Protein AF-A0A0U1KZC2-F1 (afdb_monomer)

Organism: NCBI:txid2378

Mean predicted aligned error: 10.23 Å

Sequence (106 aa):
MLIQTYYPIDNIKFYLAVIALLEALAVYTWQFRKIPGAMVASVSQVFKGIWLISIVLYSTSTELADKMFWVVAMKLAGLLLSGSWVIFAWQISRQKKIWILSQNTV

Secondary structure (DSSP, 8-state):
-----PPP-TTHHHHHHHHHHHHHHHHHHHHH---TTHHHHHHHHHHHHHHHHHHHHHHH--SHHHHHHHHHHHHHHHHHHHHHHHHHHHHHHHHHHHHHHHHTT-

Structure (mmCIF, N/CA/C/O backbone):
data_AF-A0A0U1KZC2-F1
#
_entry.id   AF-A0A0U1KZC2-F1
#
loop_
_atom_site.group_PDB
_atom_site.id
_a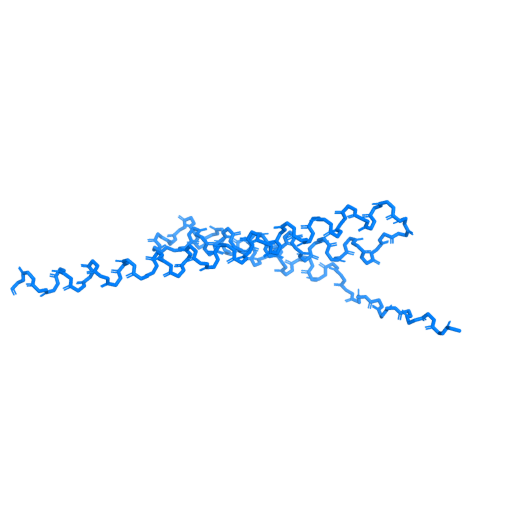tom_site.type_symbol
_atom_site.label_atom_id
_atom_site.label_alt_id
_atom_site.label_comp_id
_atom_site.label_asym_id
_atom_site.label_entity_id
_atom_site.label_seq_id
_atom_site.pdbx_PDB_ins_code
_atom_site.Cartn_x
_atom_site.Cartn_y
_atom_site.Cartn_z
_atom_site.occupancy
_atom_site.B_iso_or_equiv
_atom_site.auth_seq_id
_atom_site.auth_comp_id
_atom_site.auth_asym_id
_atom_site.auth_atom_id
_atom_site.pdbx_PDB_model_num
ATOM 1 N N . MET A 1 1 ? 35.014 -2.781 -10.307 1.00 37.91 1 MET A N 1
ATOM 2 C CA . MET A 1 1 ? 33.800 -2.438 -9.536 1.00 37.91 1 MET A CA 1
ATOM 3 C C . MET A 1 1 ? 32.707 -3.391 -9.996 1.00 37.91 1 MET A C 1
ATOM 5 O O . MET A 1 1 ? 32.255 -3.265 -11.124 1.00 37.91 1 MET A O 1
ATOM 9 N N . LEU A 1 2 ? 32.403 -4.431 -9.213 1.00 40.25 2 LEU A N 1
ATOM 10 C CA . LEU A 1 2 ? 31.372 -5.413 -9.566 1.00 40.25 2 LEU A CA 1
ATOM 11 C C . LEU A 1 2 ? 30.009 -4.734 -9.435 1.00 40.25 2 LEU A C 1
ATOM 13 O O . LEU A 1 2 ? 29.556 -4.448 -8.329 1.00 40.25 2 LEU A O 1
ATOM 17 N N . ILE A 1 3 ? 29.397 -4.424 -10.576 1.00 58.25 3 ILE A N 1
ATOM 18 C CA . ILE A 1 3 ? 28.005 -3.993 -10.648 1.00 58.25 3 ILE A CA 1
ATOM 19 C C . ILE A 1 3 ? 27.200 -5.191 -10.148 1.00 58.25 3 ILE A C 1
ATOM 21 O O . ILE A 1 3 ? 27.153 -6.218 -10.820 1.00 58.25 3 ILE A O 1
ATOM 25 N N . GLN A 1 4 ? 26.639 -5.101 -8.941 1.00 50.53 4 GLN A N 1
ATOM 26 C CA . GLN A 1 4 ? 25.691 -6.101 -8.468 1.00 50.53 4 GLN A CA 1
ATOM 27 C C . GLN A 1 4 ? 24.460 -6.016 -9.368 1.00 50.53 4 GLN A C 1
ATOM 29 O O . GLN A 1 4 ? 23.603 -5.149 -9.200 1.00 50.53 4 GLN A O 1
ATOM 34 N N . THR A 1 5 ? 24.414 -6.870 -10.386 1.00 49.84 5 THR A N 1
ATOM 35 C CA . THR A 1 5 ? 23.233 -7.062 -11.215 1.00 49.84 5 THR A CA 1
ATOM 36 C C . THR A 1 5 ? 22.160 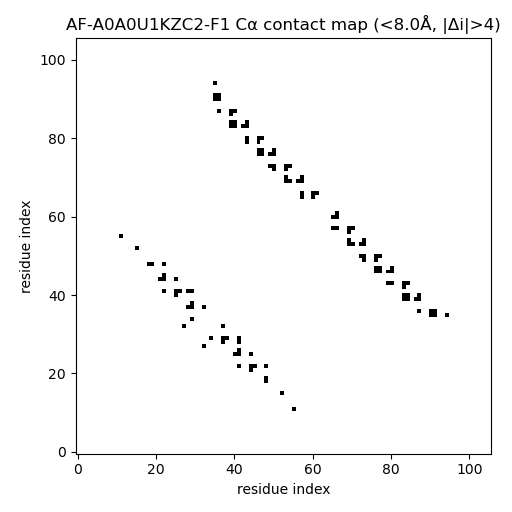-7.650 -10.319 1.00 49.84 5 THR A C 1
ATOM 38 O O . THR A 1 5 ? 22.260 -8.790 -9.869 1.00 49.84 5 THR A O 1
ATOM 41 N N . TYR A 1 6 ? 21.182 -6.809 -9.999 1.00 54.56 6 TYR A N 1
ATOM 42 C CA . TYR A 1 6 ? 19.971 -7.162 -9.277 1.00 54.56 6 TYR A CA 1
ATOM 43 C C . TYR A 1 6 ? 19.377 -8.435 -9.897 1.00 54.56 6 TYR A C 1
ATOM 45 O O . TYR A 1 6 ? 19.248 -8.511 -11.120 1.00 54.56 6 TYR A O 1
ATOM 53 N N . TYR A 1 7 ? 19.065 -9.443 -9.077 1.00 53.62 7 TYR A N 1
ATOM 54 C CA . TYR A 1 7 ? 18.402 -10.655 -9.562 1.00 53.62 7 TYR A CA 1
ATOM 55 C C . TYR A 1 7 ? 17.085 -10.249 -10.243 1.00 53.62 7 TYR A C 1
ATOM 57 O O . TYR A 1 7 ? 16.330 -9.470 -9.649 1.00 53.62 7 TYR A O 1
ATOM 65 N N . PRO A 1 8 ? 16.798 -10.723 -11.469 1.00 60.03 8 PRO A N 1
ATOM 66 C CA . PRO A 1 8 ? 15.520 -10.440 -12.099 1.00 60.03 8 PRO A CA 1
ATOM 67 C C . PRO A 1 8 ? 14.406 -10.967 -11.190 1.00 60.03 8 PRO A C 1
ATOM 69 O O . PRO A 1 8 ? 14.473 -12.085 -10.682 1.00 60.03 8 PRO A O 1
ATOM 72 N N . ILE A 1 9 ? 13.396 -10.134 -10.938 1.00 63.38 9 ILE A N 1
ATOM 73 C CA . ILE A 1 9 ? 12.189 -10.568 -10.236 1.00 63.38 9 ILE A CA 1
ATOM 74 C C . ILE A 1 9 ? 11.460 -11.528 -11.180 1.00 63.38 9 ILE A C 1
ATOM 76 O O . ILE A 1 9 ? 10.697 -11.105 -12.054 1.00 63.38 9 ILE A O 1
ATOM 80 N N . ASP A 1 10 ? 11.719 -12.823 -11.022 1.00 64.62 10 ASP A N 1
ATOM 81 C CA . ASP A 1 10 ? 11.023 -13.861 -11.770 1.00 64.62 10 ASP A CA 1
ATOM 82 C C . ASP A 1 10 ? 9.523 -13.798 -11.451 1.00 64.62 10 ASP A C 1
ATOM 84 O O . ASP A 1 10 ? 9.116 -13.720 -10.293 1.00 64.62 10 ASP A O 1
ATOM 88 N N . ASN A 1 11 ? 8.681 -13.838 -12.486 1.00 71.69 11 ASN A N 1
ATOM 89 C CA . ASN A 1 11 ? 7.215 -13.815 -12.380 1.00 71.69 11 ASN A CA 1
ATOM 90 C C . ASN A 1 11 ? 6.591 -12.507 -11.857 1.00 71.69 11 ASN A C 1
ATOM 92 O O . ASN A 1 11 ? 5.581 -12.529 -11.153 1.00 71.69 11 ASN A O 1
ATOM 96 N N . ILE A 1 12 ? 7.099 -11.348 -12.280 1.00 77.50 12 ILE A N 1
ATOM 97 C CA . ILE A 1 12 ? 6.529 -10.027 -11.942 1.00 77.50 12 ILE A CA 1
ATOM 98 C C . ILE A 1 12 ? 5.007 -9.913 -12.173 1.00 77.50 12 ILE A C 1
ATOM 100 O O . ILE A 1 12 ? 4.297 -9.282 -11.393 1.00 77.50 12 ILE A O 1
ATOM 104 N N . LYS A 1 13 ? 4.485 -10.603 -13.198 1.00 77.31 13 LYS A N 1
ATOM 105 C CA . LYS A 1 13 ? 3.048 -10.680 -13.511 1.00 77.31 13 LYS A CA 1
ATOM 106 C C . LYS A 1 13 ? 2.238 -11.336 -12.389 1.00 77.31 13 LYS A C 1
ATOM 108 O O . LYS A 1 13 ? 1.140 -10.879 -12.089 1.00 77.31 13 LYS A O 1
ATOM 113 N N . PHE A 1 14 ? 2.781 -12.381 -11.764 1.00 79.12 14 PHE A N 1
ATOM 114 C CA . PHE A 1 14 ? 2.139 -13.062 -10.640 1.00 79.12 14 PHE A CA 1
ATOM 115 C C . PHE A 1 14 ? 2.065 -12.139 -9.420 1.00 79.12 14 PHE A C 1
ATOM 117 O O . PHE A 1 14 ? 1.001 -11.997 -8.824 1.00 79.12 14 PHE A O 1
ATOM 124 N N . TYR A 1 15 ? 3.155 -11.435 -9.101 1.00 77.31 15 TYR A N 1
ATOM 125 C CA . TYR A 1 15 ? 3.170 -10.478 -7.992 1.00 77.31 15 TYR A CA 1
ATOM 126 C C . TYR A 1 15 ? 2.170 -9.335 -8.192 1.00 77.31 15 TYR A C 1
ATOM 128 O O . TYR A 1 15 ? 1.435 -9.002 -7.264 1.00 77.31 15 TYR A O 1
ATOM 136 N N . LEU A 1 16 ? 2.075 -8.784 -9.405 1.00 80.62 16 LEU A N 1
ATOM 137 C CA . LEU A 1 16 ? 1.078 -7.760 -9.730 1.00 80.62 16 LEU A CA 1
ATOM 138 C C . LEU A 1 16 ? -0.359 -8.284 -9.586 1.00 80.62 16 LEU A C 1
ATOM 140 O O . LEU A 1 16 ? -1.205 -7.588 -9.028 1.00 80.62 16 LEU A O 1
ATOM 144 N N . ALA A 1 17 ? -0.628 -9.520 -10.017 1.00 83.12 17 ALA A N 1
ATOM 145 C CA . ALA A 1 17 ? -1.941 -10.143 -9.848 1.00 83.12 17 ALA A CA 1
ATOM 146 C C . ALA A 1 17 ? -2.306 -10.338 -8.365 1.00 83.12 17 ALA A C 1
ATOM 148 O O . ALA A 1 17 ? -3.437 -10.061 -7.965 1.00 83.12 17 ALA A O 1
ATOM 149 N N . VAL A 1 18 ? -1.348 -10.760 -7.533 1.00 82.94 18 VAL A N 1
ATOM 150 C CA . VAL A 1 18 ? -1.548 -10.903 -6.082 1.00 82.94 18 VAL A CA 1
ATOM 151 C C . VAL A 1 18 ? -1.817 -9.549 -5.423 1.00 82.94 18 VAL A C 1
ATOM 153 O O . VAL A 1 18 ? -2.719 -9.451 -4.591 1.00 82.94 18 VAL A O 1
ATOM 156 N N . ILE A 1 19 ? -1.087 -8.495 -5.804 1.00 82.75 19 ILE A N 1
ATOM 157 C CA . ILE A 1 19 ? -1.322 -7.133 -5.300 1.00 82.75 19 ILE A CA 1
ATOM 158 C C . ILE A 1 19 ? -2.738 -6.670 -5.663 1.00 82.75 19 ILE A C 1
ATOM 160 O O . ILE A 1 19 ? -3.478 -6.254 -4.774 1.00 82.75 19 ILE A O 1
ATOM 164 N N . ALA A 1 20 ? -3.145 -6.822 -6.926 1.00 82.81 20 ALA A N 1
ATOM 165 C CA . ALA A 1 20 ? -4.480 -6.441 -7.383 1.00 82.81 20 ALA A CA 1
ATOM 166 C C . ALA A 1 20 ? -5.594 -7.200 -6.640 1.00 82.81 20 ALA A C 1
ATOM 168 O O . ALA A 1 20 ? -6.594 -6.606 -6.239 1.00 82.81 20 ALA A O 1
ATOM 169 N N . LEU A 1 21 ? -5.410 -8.503 -6.396 1.00 87.19 21 LEU A N 1
ATOM 170 C CA . LEU A 1 21 ? -6.360 -9.305 -5.622 1.00 87.19 21 LEU A CA 1
ATOM 171 C C . LEU A 1 21 ? -6.466 -8.821 -4.167 1.00 87.19 21 LEU A C 1
ATOM 173 O O . LEU A 1 21 ? -7.569 -8.710 -3.629 1.00 87.19 21 LEU A O 1
ATOM 177 N N . LEU A 1 22 ? -5.333 -8.517 -3.529 1.00 82.94 22 LEU A N 1
ATOM 178 C CA . LEU A 1 22 ? -5.298 -8.006 -2.156 1.00 82.94 22 LEU A CA 1
ATOM 179 C C . LEU A 1 22 ? -5.946 -6.622 -2.039 1.00 82.94 22 LEU A C 1
ATOM 181 O O . LEU A 1 22 ? -6.647 -6.365 -1.059 1.00 82.94 22 LEU A O 1
ATOM 185 N N . GLU A 1 23 ? -5.748 -5.743 -3.020 1.00 84.62 23 GLU A N 1
ATOM 186 C CA . GLU A 1 23 ? -6.430 -4.447 -3.076 1.00 84.62 23 GLU A CA 1
ATOM 187 C C . GLU A 1 23 ? -7.937 -4.612 -3.277 1.00 84.62 23 GLU A C 1
ATOM 189 O O . GLU A 1 23 ? -8.717 -4.005 -2.543 1.00 84.62 23 GLU A O 1
ATOM 194 N N . ALA A 1 24 ? -8.363 -5.485 -4.194 1.00 84.00 24 ALA A N 1
ATOM 195 C CA . ALA A 1 24 ? -9.778 -5.770 -4.419 1.00 84.00 24 ALA A CA 1
ATOM 196 C C . ALA A 1 24 ? -10.458 -6.305 -3.148 1.00 84.00 24 ALA A C 1
ATOM 198 O O . ALA A 1 24 ? -11.542 -5.849 -2.784 1.00 84.00 24 ALA A O 1
ATOM 199 N N . LEU A 1 25 ? -9.796 -7.208 -2.417 1.00 83.50 25 LEU 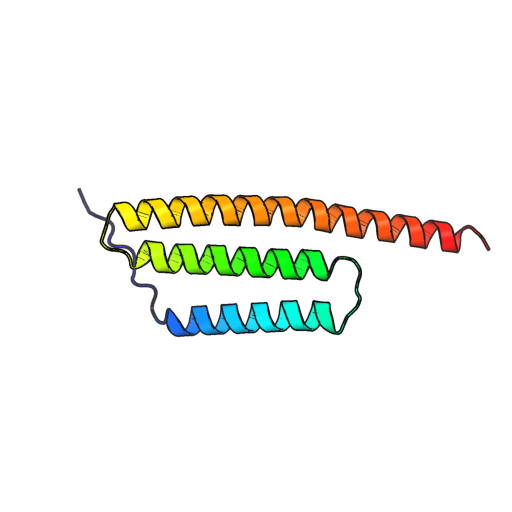A N 1
ATOM 200 C CA . LEU A 1 25 ? -10.266 -7.699 -1.118 1.00 83.50 25 LEU A CA 1
ATOM 201 C C . LEU A 1 25 ? -10.325 -6.584 -0.063 1.00 83.50 25 LEU A C 1
ATOM 203 O O . LEU A 1 25 ? -11.281 -6.511 0.714 1.00 83.50 25 LEU A O 1
ATOM 207 N N . ALA A 1 26 ? -9.336 -5.692 -0.029 1.00 81.44 26 ALA A N 1
ATOM 208 C CA . ALA A 1 26 ? -9.329 -4.568 0.900 1.00 81.44 26 ALA A CA 1
ATOM 209 C C . ALA A 1 26 ? -10.465 -3.575 0.600 1.00 81.44 26 ALA A C 1
ATOM 211 O O . ALA A 1 26 ? -11.157 -3.124 1.514 1.00 81.44 26 ALA A O 1
ATOM 212 N N . VAL A 1 27 ? -10.730 -3.268 -0.668 1.00 82.12 27 VAL A N 1
ATOM 213 C CA . VAL A 1 27 ? -11.860 -2.412 -1.064 1.00 82.12 27 VAL A CA 1
ATOM 214 C C . VAL A 1 27 ? -13.193 -3.102 -0.773 1.00 82.12 27 VAL A C 1
ATOM 216 O O . VAL A 1 27 ? -14.098 -2.479 -0.219 1.00 82.12 27 VAL A O 1
ATOM 219 N N . TYR A 1 28 ? -13.299 -4.399 -1.063 1.00 82.56 28 TYR A N 1
ATOM 220 C CA . TYR A 1 28 ? -14.490 -5.192 -0.768 1.00 82.56 28 TYR A CA 1
ATOM 221 C C . TYR A 1 28 ? -14.808 -5.206 0.732 1.00 82.56 28 TYR A C 1
ATOM 223 O O . TYR A 1 28 ? -15.945 -4.963 1.141 1.00 82.56 28 TYR A O 1
ATOM 231 N N . THR A 1 29 ? -13.803 -5.435 1.580 1.00 77.81 29 THR A N 1
ATOM 232 C CA . THR A 1 29 ? -13.999 -5.408 3.036 1.00 77.81 29 THR A CA 1
ATOM 233 C C . THR A 1 29 ? -14.442 -4.033 3.523 1.00 77.81 29 THR A C 1
ATOM 235 O O . THR A 1 29 ? -15.321 -3.977 4.376 1.00 77.81 29 THR A O 1
ATOM 238 N N . TRP A 1 30 ? -13.944 -2.936 2.947 1.00 77.25 30 TRP A N 1
ATOM 239 C CA . TRP A 1 30 ? -14.444 -1.593 3.258 1.00 77.25 30 TRP A CA 1
ATOM 240 C C . TRP A 1 30 ? -15.895 -1.365 2.817 1.00 77.25 30 TRP A C 1
ATOM 242 O O . TRP A 1 30 ? -16.685 -0.827 3.594 1.00 77.25 30 TRP A O 1
ATOM 252 N N . GLN A 1 31 ? -16.263 -1.782 1.603 1.00 79.88 31 GLN A N 1
ATOM 253 C CA . GLN A 1 31 ? -17.611 -1.561 1.070 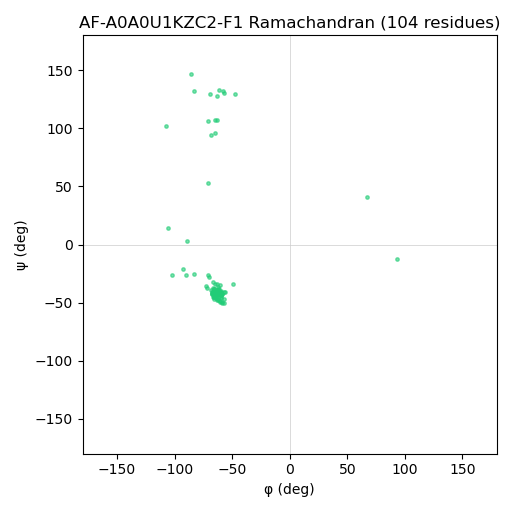1.00 79.88 31 GLN A CA 1
ATOM 254 C C . GLN A 1 31 ? -18.682 -2.368 1.816 1.00 79.88 31 GLN A C 1
ATOM 256 O O . GLN A 1 31 ? -19.758 -1.841 2.104 1.00 79.88 31 GLN A O 1
ATOM 261 N N . PHE A 1 32 ? -18.393 -3.628 2.156 1.00 79.94 32 PHE A N 1
ATOM 262 C CA . PHE A 1 32 ? -19.397 -4.552 2.696 1.00 79.94 32 PHE A CA 1
ATOM 263 C C . PHE A 1 32 ? -19.312 -4.756 4.211 1.00 79.94 32 PHE A C 1
ATOM 265 O O . PHE A 1 32 ? -20.329 -5.037 4.848 1.00 79.94 32 PHE A O 1
ATOM 272 N N . ARG A 1 33 ? -18.138 -4.582 4.832 1.00 69.00 33 ARG A N 1
ATOM 273 C CA . ARG A 1 33 ? -17.995 -4.609 6.293 1.00 69.00 33 ARG A CA 1
ATOM 274 C C . ARG A 1 33 ? -17.738 -3.192 6.796 1.00 69.00 33 ARG A C 1
ATOM 276 O O . ARG A 1 33 ? -16.618 -2.696 6.761 1.00 69.00 33 ARG A O 1
ATOM 283 N N . LYS A 1 34 ? -18.781 -2.561 7.347 1.00 66.31 34 LYS A N 1
ATOM 284 C CA . LYS A 1 34 ? -18.714 -1.255 8.034 1.00 66.31 34 LYS A CA 1
ATOM 285 C C . LYS A 1 34 ? -17.996 -1.359 9.389 1.00 66.31 34 LYS A C 1
ATOM 287 O O . LYS A 1 34 ? -18.540 -0.987 10.425 1.00 66.31 34 LYS A O 1
ATOM 292 N N . ILE A 1 35 ? -16.785 -1.911 9.392 1.00 72.88 35 ILE A N 1
ATOM 293 C CA . ILE A 1 35 ? -15.932 -1.988 10.572 1.00 72.88 35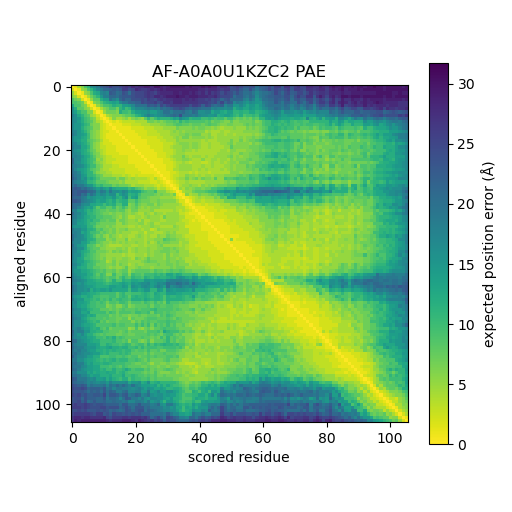 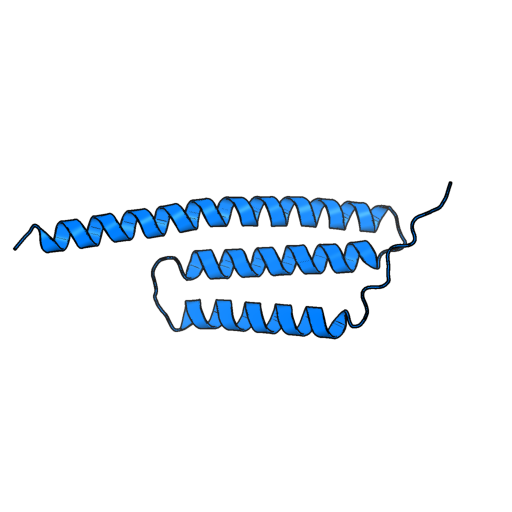ILE A CA 1
ATOM 294 C C . ILE A 1 35 ? -15.200 -0.646 10.704 1.00 72.88 35 ILE A C 1
ATOM 296 O O . ILE A 1 35 ? -14.641 -0.136 9.728 1.00 72.88 35 ILE A O 1
ATOM 300 N N . PRO A 1 36 ? -15.184 -0.047 11.897 1.00 65.81 36 PRO A N 1
ATOM 301 C CA . PRO A 1 36 ? -14.455 1.187 12.139 1.00 65.81 36 PRO A CA 1
ATOM 302 C C . PRO A 1 36 ? -12.952 0.964 11.942 1.00 65.81 36 PRO A C 1
ATOM 304 O O . PRO A 1 36 ? -12.374 0.032 12.492 1.00 65.81 36 PRO A O 1
ATOM 307 N N . GLY A 1 37 ? -12.326 1.808 11.120 1.00 71.38 37 GLY A N 1
ATOM 308 C CA . GLY A 1 37 ? -10.936 1.636 10.687 1.00 71.38 37 GLY A CA 1
ATOM 309 C C . GLY A 1 37 ? -10.763 0.880 9.366 1.00 71.38 37 GLY A C 1
ATOM 310 O O . GLY A 1 37 ? -9.686 0.969 8.781 1.00 71.38 37 GLY A O 1
ATOM 311 N N . ALA A 1 38 ? -11.803 0.220 8.833 1.00 76.06 38 ALA A N 1
ATOM 312 C CA . ALA A 1 38 ? -11.715 -0.494 7.553 1.00 76.06 38 ALA A CA 1
ATOM 313 C C . ALA A 1 38 ? -11.346 0.441 6.394 1.00 76.06 38 ALA A C 1
ATOM 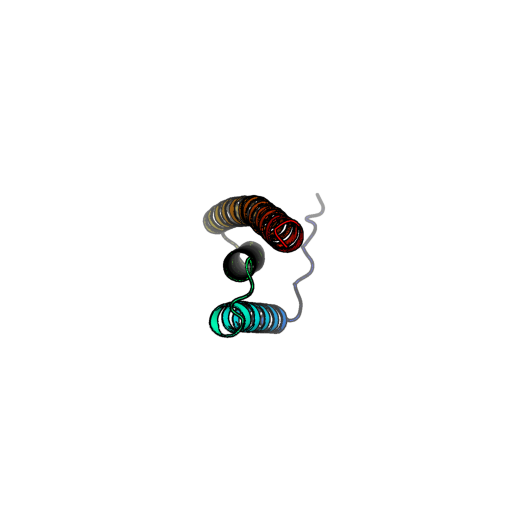315 O O . ALA A 1 38 ? -10.472 0.115 5.607 1.00 76.06 38 ALA A O 1
ATOM 316 N N . MET A 1 39 ? -11.924 1.647 6.345 1.00 77.88 39 MET A N 1
ATOM 317 C CA . MET A 1 39 ? -11.593 2.647 5.321 1.00 77.88 39 MET A CA 1
ATOM 318 C C . MET A 1 39 ? -10.101 2.995 5.310 1.00 77.88 39 MET A C 1
ATOM 320 O O . MET A 1 39 ? -9.474 3.028 4.257 1.00 77.88 39 MET A O 1
ATOM 324 N N . VAL A 1 40 ? -9.523 3.241 6.488 1.00 79.38 40 VAL A N 1
ATOM 325 C CA . VAL A 1 40 ? -8.116 3.643 6.606 1.00 79.38 40 VAL A CA 1
ATOM 326 C C . VAL A 1 40 ? -7.190 2.463 6.312 1.00 79.38 40 VAL A C 1
ATOM 328 O O . VAL A 1 40 ? -6.167 2.651 5.660 1.00 79.38 40 VAL A O 1
ATOM 331 N N . ALA A 1 41 ? -7.574 1.246 6.708 1.00 78.69 41 ALA A N 1
ATOM 332 C CA . ALA A 1 41 ? -6.854 0.027 6.350 1.00 78.69 41 ALA A CA 1
ATOM 333 C C . ALA A 1 41 ? -6.853 -0.218 4.831 1.00 78.69 41 ALA A C 1
ATOM 335 O O . ALA A 1 41 ? -5.807 -0.523 4.261 1.00 78.69 41 ALA A O 1
ATOM 336 N N . SER A 1 42 ? -7.986 -0.018 4.155 1.00 81.44 42 SER A N 1
ATOM 337 C CA . SER A 1 42 ? -8.081 -0.177 2.700 1.00 81.44 42 SER A CA 1
ATOM 338 C C . SER A 1 42 ? -7.284 0.886 1.953 1.00 81.44 42 SER A C 1
ATOM 340 O O . SER A 1 42 ? -6.560 0.557 1.019 1.00 81.44 42 SER A O 1
ATOM 342 N N . VAL A 1 43 ? -7.332 2.143 2.404 1.00 81.56 43 VAL A N 1
ATOM 343 C CA . VAL A 1 43 ? -6.497 3.226 1.857 1.00 81.56 43 VAL A CA 1
ATOM 344 C C . VAL A 1 43 ? -5.005 2.929 2.054 1.00 81.56 43 VAL A C 1
ATOM 346 O O . VAL A 1 43 ? -4.214 3.105 1.129 1.00 81.56 43 VAL A O 1
ATOM 349 N N . SER A 1 44 ? -4.614 2.414 3.224 1.00 84.12 44 SER A N 1
ATOM 350 C CA . SER A 1 44 ? -3.239 1.968 3.487 1.00 84.12 44 SER A CA 1
ATOM 351 C C . SER A 1 44 ? -2.804 0.872 2.510 1.00 84.12 44 SER A C 1
ATOM 353 O O . SER A 1 44 ? -1.704 0.922 1.959 1.00 84.12 44 SER A O 1
ATOM 355 N N . GLN A 1 45 ? -3.689 -0.087 2.230 1.00 82.31 45 GLN A N 1
ATOM 356 C CA . GLN A 1 45 ? -3.400 -1.182 1.311 1.00 82.31 45 GLN A CA 1
ATOM 357 C C . GLN A 1 45 ? -3.206 -0.700 -0.134 1.00 82.31 45 GLN A C 1
ATOM 359 O O . GLN A 1 45 ? -2.286 -1.169 -0.799 1.00 82.31 45 GLN A O 1
ATOM 364 N N . VAL A 1 46 ? -3.994 0.281 -0.583 1.00 82.81 46 VAL A N 1
ATOM 365 C CA . VAL A 1 46 ? -3.819 0.920 -1.900 1.00 82.81 46 VAL A CA 1
ATOM 366 C C . VAL A 1 46 ? -2.479 1.660 -1.981 1.00 82.81 46 VAL A C 1
ATOM 368 O O . VAL A 1 46 ? -1.737 1.511 -2.949 1.00 82.81 46 VAL A O 1
ATOM 371 N N . PHE A 1 47 ? -2.094 2.412 -0.943 1.00 84.06 47 PHE A N 1
ATOM 372 C CA . PHE A 1 47 ? -0.773 3.057 -0.925 1.00 84.06 47 PHE A CA 1
ATOM 373 C C . PHE A 1 47 ? 0.375 2.046 -0.940 1.00 84.06 47 PHE A C 1
ATOM 375 O O . PHE A 1 47 ? 1.408 2.292 -1.568 1.00 84.06 47 PHE A O 1
ATOM 382 N N . LYS A 1 48 ? 0.190 0.888 -0.303 1.00 81.94 48 LYS A N 1
ATOM 383 C CA . LYS A 1 48 ? 1.153 -0.214 -0.353 1.00 81.94 48 LYS A CA 1
ATOM 384 C C . LYS A 1 48 ? 1.283 -0.800 -1.759 1.00 81.94 48 LYS A C 1
ATOM 386 O O . LYS A 1 48 ? 2.404 -1.079 -2.183 1.00 81.94 48 LYS A O 1
ATOM 391 N N . GLY A 1 49 ? 0.178 -0.969 -2.484 1.00 81.75 49 GLY A N 1
ATOM 392 C CA . GLY A 1 49 ? 0.221 -1.429 -3.870 1.00 81.75 49 GLY A CA 1
ATOM 393 C C . GLY A 1 49 ? 0.896 -0.421 -4.794 1.00 81.75 49 GLY A C 1
ATOM 394 O O . GLY A 1 49 ? 1.806 -0.801 -5.527 1.00 81.75 49 GLY A O 1
ATOM 395 N N . ILE A 1 50 ? 0.581 0.873 -4.671 1.00 82.38 50 ILE A N 1
ATOM 396 C CA . ILE A 1 50 ? 1.271 1.952 -5.408 1.00 82.38 50 ILE A CA 1
ATOM 397 C C . ILE A 1 50 ? 2.783 1.940 -5.127 1.00 82.38 50 ILE A C 1
ATOM 399 O O . ILE A 1 50 ? 3.593 2.093 -6.046 1.00 82.38 50 ILE A O 1
ATOM 403 N N . TRP A 1 51 ? 3.180 1.718 -3.871 1.00 83.88 51 TRP A N 1
ATOM 404 C CA . TRP A 1 51 ? 4.587 1.601 -3.489 1.00 83.88 51 TRP A CA 1
ATOM 405 C C . TRP A 1 51 ? 5.274 0.403 -4.162 1.00 83.88 51 TRP A C 1
ATOM 407 O O . TRP A 1 51 ? 6.345 0.557 -4.751 1.00 83.88 51 TRP A O 1
ATOM 417 N N . LEU A 1 52 ? 4.639 -0.774 -4.143 1.00 80.88 52 LEU A N 1
ATOM 418 C CA . LEU A 1 52 ? 5.161 -1.989 -4.780 1.00 80.88 52 LEU A CA 1
ATOM 419 C C . LEU A 1 52 ? 5.244 -1.861 -6.308 1.00 80.88 52 LEU A C 1
ATOM 421 O O . LEU A 1 52 ? 6.250 -2.256 -6.897 1.00 80.88 52 LEU A O 1
ATOM 425 N N . ILE A 1 53 ? 4.233 -1.267 -6.948 1.00 82.06 53 ILE A N 1
ATOM 426 C CA . ILE A 1 53 ? 4.236 -0.983 -8.392 1.00 82.06 53 ILE A CA 1
ATOM 427 C C . ILE A 1 53 ? 5.392 -0.042 -8.741 1.00 82.06 53 ILE A C 1
ATOM 429 O O . ILE A 1 53 ? 6.113 -0.281 -9.707 1.00 82.06 53 ILE A O 1
ATOM 433 N N . SER A 1 54 ? 5.624 0.986 -7.921 1.00 82.38 54 SER A N 1
ATOM 434 C CA . SER A 1 54 ? 6.737 1.918 -8.128 1.00 82.38 54 SER A CA 1
ATOM 435 C C . SER A 1 54 ? 8.097 1.213 -8.047 1.00 82.38 54 SER A C 1
ATOM 437 O O . SER A 1 54 ? 8.987 1.526 -8.834 1.00 82.38 54 SER A O 1
ATOM 439 N N . ILE A 1 55 ? 8.268 0.239 -7.140 1.00 80.88 55 ILE A N 1
ATOM 440 C CA . ILE A 1 55 ? 9.491 -0.588 -7.032 1.00 80.88 55 ILE A CA 1
ATOM 441 C C . ILE A 1 55 ? 9.705 -1.437 -8.275 1.00 80.88 55 ILE A C 1
ATOM 443 O O . ILE A 1 55 ? 10.814 -1.477 -8.811 1.00 80.88 55 ILE A O 1
ATOM 447 N N . VAL A 1 56 ? 8.643 -2.087 -8.741 1.00 79.94 56 VAL A N 1
ATOM 448 C CA . VAL A 1 56 ? 8.669 -2.880 -9.970 1.00 79.94 56 VAL A CA 1
ATOM 449 C C . VAL A 1 56 ? 9.104 -2.014 -11.152 1.00 79.94 56 VAL A C 1
ATOM 451 O O . VAL A 1 56 ? 10.048 -2.376 -11.852 1.00 79.94 56 VAL A O 1
ATOM 454 N N . LEU A 1 57 ? 8.483 -0.847 -11.328 1.00 79.81 57 LEU A N 1
ATOM 455 C CA . LEU A 1 57 ? 8.764 0.038 -12.458 1.00 79.81 57 LEU A CA 1
ATOM 456 C C . LEU A 1 57 ? 10.168 0.648 -12.379 1.00 79.81 57 LEU A C 1
ATOM 458 O O . LEU A 1 57 ? 10.887 0.647 -13.376 1.00 79.81 57 LEU A O 1
ATOM 462 N N . TYR A 1 58 ? 10.621 1.032 -11.183 1.00 79.56 58 TYR A N 1
ATOM 463 C CA . TYR A 1 58 ? 12.008 1.437 -10.941 1.00 79.56 58 TYR A CA 1
ATOM 464 C C . TYR A 1 58 ? 13.021 0.355 -11.344 1.00 79.56 58 TYR A C 1
ATOM 466 O O . TYR A 1 58 ? 14.064 0.668 -11.924 1.00 79.56 58 TYR A O 1
ATOM 474 N N . SER A 1 59 ? 12.722 -0.914 -11.048 1.00 75.12 59 SER A N 1
ATOM 475 C CA . SER A 1 59 ? 13.592 -2.043 -11.387 1.00 75.12 59 SER A CA 1
ATOM 476 C C . SER A 1 59 ? 13.640 -2.325 -12.890 1.00 75.12 59 SER A C 1
ATOM 478 O O . SER A 1 59 ? 14.637 -2.871 -13.360 1.00 75.12 59 SER A O 1
ATOM 480 N N . THR A 1 60 ? 12.583 -1.994 -13.635 1.00 75.81 60 THR A N 1
ATOM 481 C CA . THR A 1 60 ? 12.502 -2.232 -15.085 1.00 75.81 60 THR A CA 1
ATOM 482 C C . THR A 1 60 ? 12.972 -1.048 -15.929 1.00 75.81 60 THR A C 1
ATOM 484 O O . THR A 1 60 ? 13.325 -1.239 -17.090 1.00 75.81 60 THR A O 1
ATOM 487 N N . SER A 1 61 ? 12.990 0.168 -15.378 1.00 71.00 61 SER A N 1
ATOM 488 C CA . SER A 1 61 ? 13.426 1.366 -16.101 1.00 71.00 61 SER A CA 1
ATOM 489 C C . SER A 1 61 ? 14.935 1.347 -16.368 1.00 71.00 61 SER A C 1
ATOM 491 O O . SER A 1 61 ? 15.748 1.170 -15.457 1.00 71.00 61 SER A O 1
ATOM 493 N N . THR A 1 62 ? 15.327 1.586 -17.619 1.00 73.88 62 THR A N 1
ATOM 494 C CA . THR A 1 62 ? 16.733 1.734 -18.036 1.00 73.88 62 THR A CA 1
ATOM 495 C C . THR A 1 62 ? 17.216 3.181 -17.959 1.00 73.88 62 THR A C 1
ATOM 497 O O . THR A 1 62 ? 18.404 3.416 -17.744 1.00 73.88 62 THR A O 1
ATOM 500 N N . GLU A 1 63 ? 16.305 4.149 -18.076 1.00 79.62 63 GLU A N 1
ATOM 501 C CA . GLU A 1 63 ? 16.622 5.578 -18.078 1.00 79.62 63 GLU A CA 1
ATOM 502 C C . GLU A 1 63 ? 16.714 6.188 -16.671 1.00 79.62 63 GLU A C 1
ATOM 504 O O . GLU A 1 63 ? 16.008 5.801 -15.736 1.00 79.62 63 GLU A O 1
ATOM 509 N N . LEU A 1 64 ? 17.607 7.174 -16.515 1.00 71.69 64 LEU A N 1
ATOM 510 C CA . LEU A 1 64 ? 17.895 7.811 -15.225 1.00 71.69 64 LEU A CA 1
ATOM 511 C C . LEU A 1 64 ? 16.745 8.714 -14.743 1.00 71.69 64 LEU A C 1
ATOM 513 O O . LEU A 1 64 ? 16.455 8.750 -13.547 1.00 71.69 64 LEU A O 1
ATOM 517 N N . ALA A 1 65 ? 16.084 9.419 -15.666 1.00 77.81 65 ALA A N 1
ATOM 518 C CA . ALA A 1 65 ? 14.970 10.318 -15.360 1.00 77.81 65 ALA A CA 1
ATOM 519 C C . ALA A 1 65 ? 13.750 9.549 -14.824 1.00 77.81 65 ALA A C 1
ATOM 521 O O . ALA A 1 65 ? 13.208 9.901 -13.773 1.00 77.81 65 ALA A O 1
ATOM 522 N N . ASP A 1 66 ? 13.398 8.436 -15.471 1.00 74.44 66 ASP A N 1
ATOM 523 C CA . ASP A 1 66 ? 12.317 7.550 -15.029 1.00 74.44 66 ASP A CA 1
ATOM 524 C C . ASP A 1 66 ? 12.586 6.971 -13.639 1.00 74.44 66 ASP A C 1
ATOM 526 O O . ASP A 1 66 ? 11.702 6.938 -12.781 1.00 74.44 66 ASP A O 1
ATOM 530 N N . LYS A 1 67 ? 13.834 6.578 -13.357 1.00 75.62 67 LYS A N 1
ATOM 531 C CA . LYS A 1 67 ? 14.219 6.098 -12.024 1.00 75.62 67 LYS A CA 1
ATOM 532 C C . LYS A 1 67 ? 13.998 7.149 -10.941 1.00 75.62 67 LYS A C 1
ATOM 534 O O . LYS A 1 67 ? 13.508 6.809 -9.864 1.00 75.62 67 LYS A O 1
ATOM 539 N N . MET A 1 68 ? 14.333 8.412 -11.207 1.00 79.25 68 MET A N 1
ATOM 540 C CA . MET A 1 68 ? 14.116 9.493 -10.241 1.00 79.25 68 MET A CA 1
ATOM 541 C C . MET A 1 68 ? 12.628 9.708 -9.956 1.00 79.25 68 MET A C 1
ATOM 543 O O . MET A 1 68 ? 12.256 9.862 -8.790 1.00 79.25 68 MET A O 1
ATOM 547 N N . PHE A 1 69 ? 11.780 9.653 -10.985 1.00 81.00 69 PHE A N 1
ATOM 548 C CA . PHE A 1 69 ? 10.330 9.750 -10.820 1.00 81.00 69 PHE A CA 1
ATOM 549 C C . PHE A 1 69 ? 9.789 8.637 -9.909 1.00 81.00 69 PHE A C 1
ATOM 551 O O . PHE A 1 69 ? 9.111 8.923 -8.916 1.00 81.00 69 PHE A O 1
ATOM 558 N N . TRP A 1 70 ? 10.165 7.380 -10.166 1.00 80.38 70 TRP A N 1
ATOM 559 C CA . TRP A 1 70 ? 9.713 6.245 -9.355 1.00 80.38 70 TRP A CA 1
ATOM 560 C C . TRP A 1 70 ? 10.228 6.288 -7.914 1.00 80.38 70 TRP A C 1
ATOM 562 O O . TRP A 1 70 ? 9.500 5.917 -6.995 1.00 80.38 70 TRP A O 1
ATOM 572 N N . VAL A 1 71 ? 11.437 6.803 -7.675 1.00 83.88 71 VAL A N 1
ATOM 573 C CA . VAL A 1 71 ? 11.962 7.004 -6.312 1.00 83.88 71 VAL A CA 1
ATOM 574 C C . VAL A 1 71 ? 11.147 8.048 -5.543 1.00 83.88 71 VAL A C 1
ATOM 576 O O . VAL A 1 71 ? 10.858 7.851 -4.360 1.00 83.88 71 VAL A O 1
ATOM 579 N N . VAL A 1 72 ? 10.748 9.149 -6.185 1.00 84.94 72 VAL A N 1
ATOM 580 C CA . VAL A 1 72 ? 9.874 10.154 -5.555 1.00 84.94 72 VAL A CA 1
ATOM 581 C C . VAL A 1 72 ? 8.500 9.552 -5.251 1.00 84.94 72 VAL A C 1
ATOM 583 O O . VAL A 1 72 ? 8.004 9.710 -4.132 1.00 84.94 72 VAL A O 1
ATOM 586 N N . ALA A 1 73 ? 7.931 8.792 -6.191 1.00 83.25 73 ALA A N 1
ATOM 587 C CA . ALA A 1 73 ? 6.668 8.083 -5.999 1.00 83.25 73 ALA A CA 1
ATOM 588 C C . ALA A 1 73 ? 6.734 7.085 -4.827 1.00 83.25 73 ALA A C 1
ATOM 590 O O . ALA A 1 73 ? 5.842 7.080 -3.976 1.00 83.25 73 ALA A O 1
ATOM 591 N N . MET A 1 74 ? 7.825 6.317 -4.700 1.00 85.19 74 MET A N 1
ATOM 592 C CA . MET A 1 74 ? 8.049 5.429 -3.552 1.00 85.19 74 MET A CA 1
ATOM 593 C C . MET A 1 74 ? 8.087 6.189 -2.227 1.00 85.19 74 MET A C 1
ATOM 595 O O . MET A 1 74 ? 7.481 5.752 -1.249 1.00 85.19 74 MET A O 1
ATOM 599 N N . LYS A 1 75 ? 8.806 7.316 -2.165 1.00 84.38 75 LYS A N 1
ATOM 600 C CA . LYS A 1 75 ? 8.917 8.104 -0.928 1.00 84.38 75 LYS A CA 1
ATOM 601 C C . LYS A 1 75 ? 7.565 8.675 -0.509 1.00 84.38 75 LYS A C 1
ATOM 603 O O . LYS A 1 75 ? 7.216 8.592 0.667 1.00 84.38 75 LYS A O 1
ATOM 608 N N . LEU A 1 76 ? 6.794 9.200 -1.461 1.00 84.56 76 LEU A N 1
ATOM 609 C CA . LEU A 1 76 ? 5.445 9.709 -1.209 1.00 84.56 76 LEU A CA 1
ATOM 610 C C . LEU A 1 76 ? 4.500 8.597 -0.745 1.00 84.56 76 LEU A C 1
ATOM 612 O O . LEU A 1 76 ? 3.831 8.753 0.276 1.00 84.56 76 LEU A O 1
ATOM 616 N N . ALA A 1 77 ? 4.492 7.455 -1.435 1.00 84.81 77 ALA A N 1
ATOM 617 C CA . ALA A 1 77 ? 3.661 6.313 -1.062 1.00 84.81 77 ALA A CA 1
ATOM 618 C C . ALA A 1 77 ? 4.037 5.755 0.323 1.00 84.81 77 ALA A C 1
ATOM 620 O O . ALA A 1 77 ? 3.153 5.467 1.127 1.00 84.81 77 ALA A O 1
ATOM 621 N N . GLY A 1 78 ? 5.331 5.679 0.651 1.00 81.19 78 GLY A N 1
ATOM 622 C CA . GLY A 1 78 ? 5.809 5.251 1.971 1.00 81.19 78 GLY A CA 1
ATOM 623 C C . GLY A 1 78 ? 5.444 6.221 3.102 1.00 81.19 78 GLY A C 1
ATOM 624 O O . GLY A 1 78 ? 5.086 5.789 4.204 1.00 81.19 78 GLY A O 1
ATOM 625 N N . LEU A 1 79 ? 5.475 7.531 2.835 1.00 84.75 79 LEU A N 1
ATOM 626 C CA . LEU A 1 79 ? 5.045 8.553 3.793 1.00 84.75 79 LEU A CA 1
ATOM 627 C C . LEU A 1 79 ? 3.538 8.450 4.070 1.00 84.75 79 LEU A C 1
ATOM 629 O O . LEU A 1 79 ? 3.121 8.428 5.230 1.00 84.75 79 LEU A O 1
ATOM 633 N N . LEU A 1 80 ? 2.731 8.330 3.013 1.00 82.25 80 LEU A N 1
ATOM 634 C CA . LEU A 1 80 ? 1.278 8.166 3.105 1.00 82.25 80 LEU A CA 1
ATOM 635 C C . LEU A 1 80 ? 0.898 6.859 3.814 1.00 82.25 80 LEU A C 1
ATOM 637 O O . LEU A 1 80 ? 0.002 6.859 4.660 1.00 82.25 80 LEU A O 1
ATOM 641 N N . LEU A 1 81 ? 1.628 5.771 3.550 1.00 83.31 81 LEU A N 1
ATOM 642 C CA . LEU A 1 81 ? 1.472 4.498 4.254 1.00 83.31 81 LEU A CA 1
ATOM 643 C C . LEU A 1 81 ? 1.705 4.672 5.763 1.00 83.31 81 LEU A C 1
ATOM 645 O O . LEU A 1 81 ? 0.859 4.291 6.572 1.00 83.31 81 LEU A O 1
ATOM 649 N N . SER A 1 82 ? 2.817 5.299 6.143 1.00 80.19 82 SER A N 1
ATOM 650 C CA . SER A 1 82 ? 3.171 5.521 7.551 1.00 80.19 82 SER A CA 1
ATOM 651 C C . SER A 1 82 ? 2.144 6.411 8.261 1.00 80.19 82 SER A 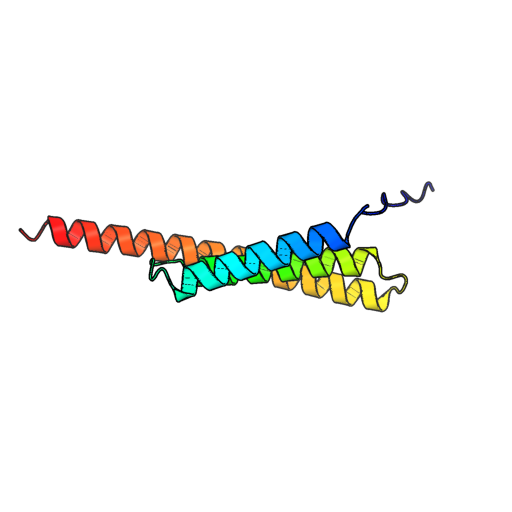C 1
ATOM 653 O O . SER A 1 82 ? 1.700 6.093 9.364 1.00 80.19 82 SER A O 1
ATOM 655 N N . GLY A 1 83 ? 1.690 7.482 7.601 1.00 80.69 83 GLY A N 1
ATOM 656 C CA . GLY A 1 83 ? 0.638 8.362 8.118 1.00 80.69 83 GLY A CA 1
ATOM 657 C C . GLY A 1 83 ? -0.711 7.654 8.282 1.00 80.69 83 GLY A C 1
ATOM 658 O O . GLY A 1 83 ? -1.383 7.827 9.301 1.00 80.69 83 GLY A O 1
ATOM 659 N N . SER A 1 84 ? -1.089 6.796 7.327 1.00 81.19 84 SER A N 1
ATOM 660 C CA . SER A 1 84 ? -2.337 6.023 7.395 1.00 81.19 84 SER A CA 1
ATOM 661 C C . SER A 1 84 ? -2.383 5.095 8.613 1.00 81.19 84 SER A C 1
ATOM 663 O O . SER A 1 84 ? -3.430 4.960 9.245 1.00 81.19 84 SER A O 1
ATOM 665 N N . TRP A 1 85 ? -1.239 4.535 9.016 1.00 79.81 85 TRP A N 1
ATOM 666 C CA . TRP A 1 85 ? -1.134 3.676 10.196 1.00 79.81 85 TRP A CA 1
ATOM 667 C C . TRP A 1 85 ? -1.407 4.426 11.505 1.00 79.81 85 TRP A C 1
ATOM 669 O O . TRP A 1 85 ? -2.109 3.914 12.379 1.00 79.81 85 TRP A O 1
ATOM 679 N N . VAL A 1 86 ? -0.917 5.663 11.632 1.00 81.38 86 VAL A N 1
ATOM 680 C CA . VAL A 1 86 ? -1.178 6.513 12.808 1.00 81.38 86 VAL A CA 1
ATOM 681 C C . VAL A 1 86 ? -2.668 6.837 12.919 1.00 81.38 86 VAL A C 1
ATOM 683 O O . VAL A 1 86 ? -3.256 6.728 13.996 1.00 81.38 86 VAL A O 1
ATOM 686 N N . ILE A 1 87 ? -3.303 7.180 11.794 1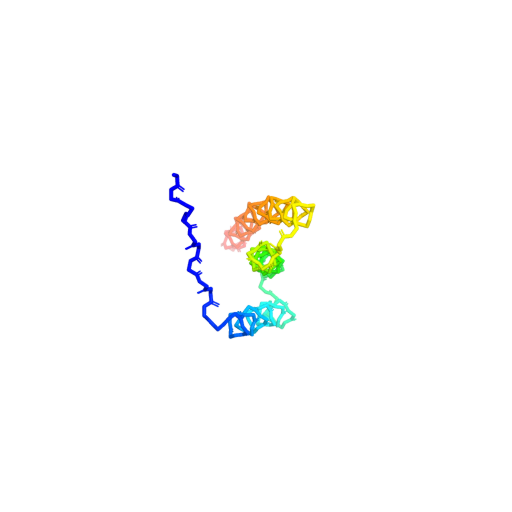.00 81.81 87 ILE A N 1
ATOM 687 C CA . ILE A 1 87 ? -4.741 7.480 11.739 1.00 81.81 87 ILE A CA 1
ATOM 688 C C . ILE A 1 87 ? -5.563 6.231 12.082 1.00 81.81 87 ILE A C 1
ATOM 690 O O . ILE A 1 87 ? -6.533 6.316 12.838 1.00 81.81 87 ILE A O 1
ATOM 694 N N . PHE A 1 88 ? -5.162 5.065 11.576 1.00 81.25 88 PHE A N 1
ATOM 695 C CA . PHE A 1 88 ? -5.803 3.790 11.885 1.00 81.25 88 PHE A CA 1
ATOM 696 C C . PHE A 1 88 ? -5.733 3.464 13.385 1.00 81.25 88 PHE A C 1
ATOM 698 O O . PHE A 1 88 ? -6.765 3.202 14.012 1.00 81.25 88 PHE A O 1
ATOM 705 N N . ALA A 1 89 ? -4.543 3.563 13.988 1.00 81.31 89 ALA A N 1
ATOM 706 C CA . ALA A 1 89 ? -4.346 3.339 15.421 1.00 81.31 89 ALA A CA 1
ATOM 707 C C . ALA A 1 89 ? -5.180 4.309 16.276 1.00 81.31 89 ALA A C 1
ATOM 709 O O . ALA A 1 89 ? -5.797 3.909 17.269 1.00 81.31 89 ALA A O 1
ATOM 710 N N . TRP A 1 90 ? -5.270 5.574 15.857 1.00 79.31 90 TRP A N 1
ATOM 711 C CA . TRP A 1 90 ? -6.118 6.568 16.509 1.00 79.31 90 TRP A CA 1
ATOM 712 C C . TRP A 1 90 ? -7.604 6.182 16.454 1.00 79.31 90 TRP A C 1
ATOM 714 O O . TRP A 1 90 ? -8.304 6.247 17.471 1.00 79.31 90 TRP A O 1
ATOM 724 N N . GLN A 1 91 ? -8.112 5.784 15.283 1.00 80.25 91 GLN A N 1
ATOM 725 C CA . GLN A 1 91 ? -9.524 5.423 15.108 1.00 80.25 91 GLN A CA 1
ATOM 726 C C . GLN A 1 91 ? -9.928 4.230 15.981 1.00 80.25 91 GLN A C 1
ATOM 728 O O . GLN A 1 91 ? -10.976 4.278 16.632 1.00 80.25 91 GLN A O 1
ATOM 733 N N . ILE A 1 92 ? -9.079 3.204 16.065 1.00 78.06 92 ILE A N 1
ATOM 734 C CA . ILE A 1 92 ? -9.313 2.043 16.936 1.00 78.06 92 ILE A CA 1
ATOM 735 C C . ILE A 1 92 ? -9.279 2.439 18.418 1.00 78.06 92 ILE A C 1
ATOM 737 O O . ILE A 1 92 ? -10.120 1.993 19.200 1.00 78.06 92 ILE A O 1
ATOM 741 N N . SER A 1 93 ? -8.359 3.320 18.820 1.00 77.69 93 SER A N 1
ATOM 742 C CA . SER A 1 93 ? -8.281 3.797 20.208 1.00 77.69 93 SER A CA 1
ATOM 743 C C . SER A 1 93 ? -9.569 4.510 20.654 1.00 77.69 93 SER A C 1
ATOM 745 O O . SER A 1 93 ? -10.087 4.263 21.748 1.00 77.69 93 SER A O 1
ATOM 747 N N . ARG A 1 94 ? -10.166 5.331 19.777 1.00 70.31 94 ARG A N 1
ATOM 748 C CA . ARG A 1 94 ? -11.441 6.019 20.059 1.00 70.31 94 ARG A CA 1
ATOM 749 C C . ARG A 1 94 ? -12.627 5.065 20.206 1.00 70.31 94 ARG A C 1
ATOM 751 O O . ARG A 1 94 ? -13.470 5.288 21.071 1.00 70.31 94 ARG A O 1
ATOM 758 N N . GLN A 1 95 ? -12.679 4.005 19.404 1.00 67.62 95 GLN A N 1
ATOM 759 C CA . GLN A 1 95 ? -13.733 2.985 19.466 1.00 67.62 95 GLN A CA 1
ATOM 760 C C . GLN A 1 95 ? -13.791 2.298 20.835 1.00 67.62 95 GLN A C 1
ATOM 762 O O . GLN A 1 95 ? -14.865 2.161 21.422 1.00 67.62 95 GLN A O 1
ATOM 767 N N . LYS A 1 96 ? -12.623 1.956 21.393 1.00 62.25 96 LYS A N 1
ATOM 768 C CA . LYS A 1 96 ? -12.523 1.317 22.712 1.00 62.25 96 LYS A CA 1
ATOM 769 C C . LYS A 1 96 ? -13.090 2.205 23.827 1.00 62.25 96 LYS A C 1
ATOM 771 O O . LYS A 1 96 ? -13.771 1.714 24.721 1.00 62.25 96 LYS A O 1
ATOM 776 N N . LYS A 1 97 ? -12.865 3.522 23.747 1.00 60.41 97 LYS A N 1
ATOM 777 C CA . LYS A 1 97 ? -13.361 4.495 24.733 1.00 60.41 97 LYS A CA 1
ATOM 778 C C . LYS A 1 97 ? -14.891 4.619 24.727 1.00 60.41 97 LYS A C 1
ATOM 780 O O . LYS A 1 97 ? -15.486 4.710 25.794 1.00 60.41 97 LYS A O 1
ATOM 785 N N . ILE A 1 98 ? -15.521 4.596 23.550 1.00 61.25 98 ILE A N 1
ATOM 786 C CA . ILE A 1 98 ? -16.989 4.684 23.411 1.00 61.25 98 ILE A CA 1
ATOM 787 C C . ILE A 1 98 ? -17.659 3.425 23.978 1.00 61.25 98 ILE A C 1
ATOM 789 O O . ILE A 1 98 ? -18.641 3.528 24.708 1.00 61.25 98 ILE A O 1
ATOM 793 N N . TRP A 1 99 ? -17.097 2.246 23.698 1.00 58.09 99 TRP A N 1
ATOM 794 C CA . TRP A 1 99 ? -17.635 0.979 24.195 1.00 58.09 99 TRP A CA 1
ATOM 795 C C . TRP A 1 99 ? -17.610 0.896 25.731 1.00 58.09 99 TRP A C 1
ATOM 797 O O . TRP A 1 99 ? -18.625 0.566 26.342 1.00 58.09 99 TRP A O 1
ATOM 807 N N . ILE A 1 100 ? -16.498 1.301 26.360 1.00 62.59 100 ILE A N 1
ATOM 808 C CA . ILE A 1 100 ? -16.347 1.332 27.829 1.00 62.59 100 ILE A CA 1
ATOM 809 C C . ILE A 1 100 ? -17.351 2.296 28.483 1.00 62.59 100 ILE A C 1
ATOM 811 O O . ILE A 1 100 ? -17.943 1.969 29.507 1.00 62.59 100 ILE A O 1
ATOM 815 N N . LEU A 1 101 ? -17.586 3.469 27.887 1.00 63.41 101 LEU A N 1
ATOM 816 C CA . LEU A 1 101 ? -18.555 4.438 28.413 1.00 63.41 101 LEU A CA 1
ATOM 817 C C . LEU A 1 101 ? -20.003 3.933 28.325 1.00 63.41 101 LEU A C 1
ATOM 819 O O . LEU A 1 101 ? -20.793 4.231 29.218 1.00 63.41 101 LEU A O 1
ATOM 823 N N . SER A 1 102 ? -20.337 3.135 27.303 1.00 64.38 102 SER A N 1
ATOM 824 C CA . SER A 1 102 ? -21.666 2.515 27.181 1.00 64.38 102 SER A CA 1
ATOM 825 C C . SER A 1 102 ? -21.925 1.402 28.204 1.00 64.38 102 SER A C 1
ATOM 827 O O . SER A 1 102 ? -23.074 1.162 28.552 1.00 64.38 102 SER A O 1
ATOM 829 N N . GLN A 1 103 ? -20.878 0.738 28.713 1.00 63.75 103 GLN A N 1
ATOM 830 C CA . GLN A 1 103 ? -21.027 -0.294 29.747 1.00 63.75 103 GLN A CA 1
ATOM 831 C C . GLN A 1 103 ? -21.116 0.277 31.168 1.00 63.75 103 GLN A C 1
ATOM 833 O O . GLN A 1 103 ? -21.713 -0.353 32.028 1.00 63.75 103 GLN A O 1
ATOM 838 N N . ASN A 1 104 ? -20.563 1.470 31.411 1.00 58.81 104 ASN A N 1
ATOM 839 C CA . ASN A 1 104 ? -20.591 2.139 32.720 1.00 58.81 104 ASN A CA 1
ATOM 840 C C . ASN A 1 104 ? -21.823 3.041 32.942 1.00 58.81 104 ASN A C 1
ATOM 842 O O . ASN A 1 104 ? -21.890 3.735 33.953 1.00 58.81 104 ASN A O 1
ATOM 846 N N . THR A 1 105 ? -22.760 3.093 31.991 1.00 56.03 105 THR A N 1
ATOM 847 C CA . THR A 1 105 ? -24.002 3.890 32.078 1.00 56.03 105 THR A CA 1
ATOM 848 C C . THR A 1 105 ? -25.255 3.043 32.333 1.00 56.03 105 THR A C 1
ATOM 850 O O . THR A 1 105 ? -26.366 3.551 32.192 1.00 56.03 105 THR A O 1
ATOM 853 N N . VAL A 1 106 ? -25.077 1.780 32.739 1.00 50.47 106 VAL A N 1
ATOM 854 C CA . VAL A 1 106 ? -26.138 0.893 33.247 1.00 50.47 106 VAL A CA 1
ATOM 855 C C . VAL A 1 106 ? -25.939 0.667 34.737 1.00 50.47 106 VAL A C 1
ATOM 857 O O . VAL A 1 106 ? -24.781 0.397 35.126 1.00 50.47 106 VAL A O 1
#

Foldseek 3Di:
DDPPPDDPPPPPVVVLVVLVVVLVVLVVCVVPPVDFLSVLVSVLSVLVSQLVVLVVQLSVDPDPVSVVVSVVSNVVSVVSNVVSVVVSVVRVVVVVVVVVVVVVVD

pLDDT: mean 75.1, std 10.45, range [37.91, 87.19]

Radius of gyration: 19.13 Å; Cα contacts (8 Å, |Δi|>4): 66; chains: 1; bounding box: 60×24×51 Å

Solvent-accessible surface area (backbone atoms only — not comparable to full-atom values): 5791 Å² total; per-residue (Å²): 132,87,77,80,75,74,78,78,73,80,61,56,69,58,56,52,51,52,46,51,51,51,39,52,50,32,50,48,45,33,75,75,42,89,50,86,43,30,62,41,51,27,52,28,45,47,28,49,44,55,26,52,52,26,51,53,51,38,72,69,49,87,50,69,68,59,33,54,53,26,50,52,51,30,54,53,24,51,50,53,31,56,52,30,51,55,53,31,54,48,49,50,55,53,52,56,55,54,54,54,54,64,65,72,73,110